Protein AF-A0A1Q7YGB1-F1 (afdb_monomer_lite)

Secondary structure (DSSP, 8-state):
---PPP-----EEEEEEEEEEEHHHHHHHHHHHH--EEEEEE-SS-EEEEEEEETTEEEEE-TT-SSPEEE-TTTTTT-SEEEEE-SSEEEEEE--BTTEEEEEEEESS--HHHH-S-TTT--EEETTEEEEEEEEEE--S-TT-EEEEEEETTEEEEEETTTEEEEES--S--TT--

Structure (mmCIF, N/CA/C/O backbone):
data_AF-A0A1Q7YGB1-F1
#
_entry.id   AF-A0A1Q7YGB1-F1
#
loop_
_atom_site.group_PDB
_atom_site.id
_atom_site.type_symbol
_atom_site.label_atom_id
_atom_site.label_alt_id
_atom_site.label_comp_id
_atom_site.label_asym_id
_atom_site.label_entity_id
_atom_site.label_seq_id
_atom_site.pdbx_PDB_ins_code
_atom_site.Cartn_x
_atom_site.Cartn_y
_atom_site.Cartn_z
_atom_site.occupancy
_atom_site.B_iso_or_equiv
_atom_site.auth_seq_id
_atom_site.auth_comp_id
_atom_site.auth_asym_id
_atom_site.auth_atom_id
_atom_site.pdbx_PDB_model_num
ATOM 1 N N . MET A 1 1 ? 45.423 -3.037 4.682 1.00 43.69 1 MET A N 1
ATOM 2 C CA . MET A 1 1 ? 44.183 -2.326 4.313 1.00 43.69 1 MET A CA 1
ATOM 3 C C . MET A 1 1 ? 43.171 -2.625 5.400 1.00 43.69 1 MET A C 1
ATOM 5 O O . MET A 1 1 ? 42.909 -3.799 5.626 1.00 43.69 1 MET A O 1
ATOM 9 N N . ALA A 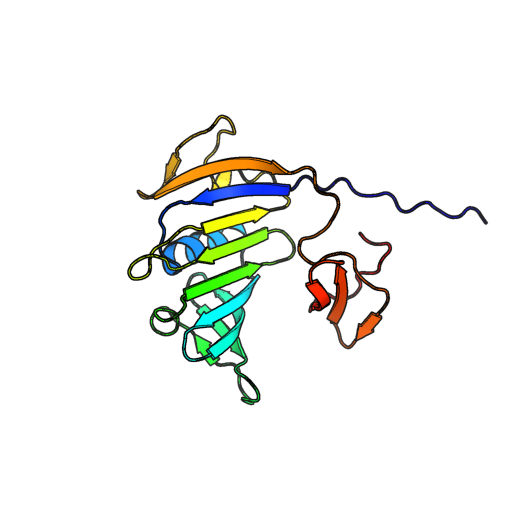1 2 ? 42.732 -1.617 6.153 1.00 38.97 2 ALA A N 1
ATOM 10 C CA . ALA A 1 2 ? 41.701 -1.805 7.168 1.00 38.97 2 ALA A CA 1
ATOM 11 C C . ALA A 1 2 ? 40.361 -2.036 6.456 1.00 38.97 2 ALA A C 1
ATOM 13 O O . ALA A 1 2 ? 40.022 -1.278 5.553 1.00 38.97 2 ALA A O 1
ATOM 14 N N . GLN A 1 3 ? 39.653 -3.109 6.809 1.00 35.81 3 GLN A N 1
ATOM 15 C CA . GLN A 1 3 ? 38.268 -3.306 6.392 1.00 35.81 3 GLN A CA 1
ATOM 16 C C . GLN A 1 3 ? 37.413 -2.305 7.173 1.00 35.81 3 GLN A C 1
ATOM 18 O O . GLN A 1 3 ? 37.340 -2.395 8.399 1.00 35.81 3 GLN A O 1
ATOM 23 N N . GLU A 1 4 ? 36.820 -1.333 6.481 1.00 35.56 4 GLU A N 1
ATOM 24 C CA . GLU A 1 4 ? 35.767 -0.498 7.058 1.00 35.56 4 GLU A CA 1
ATOM 25 C C . GLU A 1 4 ? 34.590 -1.410 7.413 1.00 35.56 4 GLU A C 1
ATOM 27 O O . GLU A 1 4 ? 34.066 -2.132 6.564 1.00 35.56 4 GLU A O 1
ATOM 32 N N . GLN A 1 5 ? 34.223 -1.444 8.694 1.00 32.94 5 GLN A N 1
ATOM 33 C CA . GLN A 1 5 ? 33.013 -2.136 9.113 1.00 32.94 5 GLN A CA 1
ATOM 34 C C . GLN A 1 5 ? 31.813 -1.324 8.609 1.00 32.94 5 GLN A C 1
ATOM 36 O O . GLN A 1 5 ? 31.764 -0.119 8.880 1.00 32.94 5 GLN A O 1
ATOM 41 N N . PRO A 1 6 ? 30.859 -1.943 7.888 1.00 41.09 6 PRO A N 1
ATOM 42 C CA . PRO A 1 6 ? 29.660 -1.245 7.454 1.00 41.09 6 PRO A CA 1
ATOM 43 C C . PRO A 1 6 ? 28.939 -0.709 8.690 1.00 41.09 6 PRO A C 1
ATOM 45 O O . PRO A 1 6 ? 28.662 -1.438 9.646 1.00 41.09 6 PRO A O 1
ATOM 48 N N . THR A 1 7 ? 28.702 0.599 8.698 1.00 37.09 7 THR A N 1
ATOM 49 C CA . THR A 1 7 ? 27.972 1.252 9.780 1.00 37.09 7 THR A CA 1
ATOM 50 C C . THR A 1 7 ? 26.502 0.911 9.598 1.00 37.09 7 THR A C 1
ATOM 52 O O . THR A 1 7 ? 25.860 1.433 8.693 1.00 37.09 7 THR A O 1
ATOM 55 N N . ILE A 1 8 ? 25.979 0.027 10.448 1.00 41.47 8 ILE A N 1
ATOM 56 C CA . ILE A 1 8 ? 24.547 -0.271 10.494 1.00 41.47 8 ILE A CA 1
ATOM 57 C C . ILE A 1 8 ? 23.830 1.031 10.853 1.00 41.47 8 ILE A C 1
ATOM 59 O O . ILE A 1 8 ? 23.947 1.529 11.975 1.00 41.47 8 ILE A O 1
ATOM 63 N N . LEU A 1 9 ? 23.110 1.604 9.892 1.00 43.59 9 LEU A N 1
ATOM 64 C CA . LEU A 1 9 ? 22.257 2.753 10.152 1.00 43.59 9 LEU A CA 1
ATOM 65 C C . LEU A 1 9 ? 21.039 2.255 10.931 1.00 43.59 9 LEU A C 1
ATOM 67 O O . LEU A 1 9 ? 20.161 1.598 10.375 1.00 43.59 9 LEU A O 1
ATOM 71 N N . GLU A 1 10 ? 20.973 2.569 12.224 1.00 49.72 10 GLU A N 1
ATOM 72 C CA . GLU A 1 10 ? 19.758 2.368 13.013 1.00 49.72 10 GLU A CA 1
ATOM 73 C C . GLU A 1 10 ? 18.612 3.188 12.402 1.00 49.72 10 GLU A C 1
ATOM 75 O O . GLU A 1 10 ? 18.483 4.396 12.616 1.00 49.72 10 GLU A O 1
ATOM 80 N N . ALA A 1 11 ? 17.768 2.532 11.609 1.00 54.75 11 ALA A N 1
ATOM 81 C CA . ALA A 1 11 ? 16.587 3.144 11.031 1.00 54.75 11 ALA A CA 1
ATOM 82 C C . ALA A 1 11 ? 15.408 2.971 11.995 1.00 54.75 11 ALA A C 1
ATOM 84 O O . ALA A 1 11 ? 14.836 1.893 12.126 1.00 54.75 11 ALA A O 1
ATOM 85 N N . LYS A 1 12 ? 14.993 4.051 12.663 1.00 63.44 12 LYS A N 1
ATOM 86 C CA . LYS A 1 12 ? 13.730 4.042 13.412 1.00 63.44 12 LYS A CA 1
ATOM 87 C C . LYS A 1 12 ? 12.569 3.996 12.423 1.00 63.44 12 LYS A C 1
ATOM 89 O O . LYS A 1 12 ? 12.376 4.930 11.650 1.00 63.44 12 LYS A O 1
ATOM 94 N N . LEU A 1 13 ? 11.798 2.913 12.445 1.00 69.44 13 LEU A N 1
ATOM 95 C CA . LEU A 1 13 ? 10.571 2.791 11.662 1.00 69.44 13 LEU A CA 1
ATOM 96 C C . LEU A 1 13 ? 9.387 3.204 12.525 1.00 69.44 13 LEU A C 1
ATOM 98 O O . LEU A 1 13 ? 9.184 2.675 13.608 1.00 69.44 13 LEU A O 1
ATOM 102 N N . PHE A 1 14 ? 8.565 4.122 12.050 1.00 74.25 14 PHE A N 1
ATOM 103 C CA . PHE A 1 14 ? 7.328 4.510 12.710 1.00 74.25 14 PHE A CA 1
ATOM 104 C C . PHE A 1 14 ? 6.174 3.713 12.128 1.00 74.25 14 PHE A C 1
ATOM 106 O O . PHE A 1 14 ? 6.085 3.525 10.912 1.00 74.25 14 PHE A O 1
ATOM 113 N N . SER A 1 15 ? 5.285 3.255 13.005 1.00 80.12 15 SER A N 1
ATOM 114 C CA . SER A 1 15 ? 4.087 2.525 12.618 1.00 80.12 15 SER A CA 1
ATOM 115 C C . SER A 1 15 ? 2.836 3.167 13.191 1.00 80.12 15 SER A C 1
ATOM 117 O O . SER A 1 15 ? 2.793 3.607 14.346 1.00 80.12 15 SER A O 1
ATOM 119 N N . GLY A 1 16 ? 1.777 3.158 12.399 1.00 79.69 16 GLY A N 1
ATOM 120 C CA . GLY A 1 16 ? 0.454 3.467 12.900 1.00 79.69 16 GLY A CA 1
ATOM 121 C C . GLY A 1 16 ? -0.630 2.817 12.066 1.00 79.69 16 GLY A C 1
ATOM 122 O O . GLY A 1 16 ? -0.380 2.228 11.011 1.00 79.69 16 GLY A O 1
ATOM 123 N N . ARG A 1 17 ? -1.841 2.875 12.604 1.00 83.75 17 ARG A N 1
ATOM 124 C CA . ARG A 1 17 ? -2.969 2.081 12.148 1.00 83.75 17 ARG A CA 1
ATOM 125 C C . ARG A 1 17 ? -4.229 2.921 12.057 1.00 83.75 17 ARG A C 1
ATOM 127 O O . ARG A 1 17 ? -4.437 3.859 12.822 1.00 83.75 17 ARG A O 1
ATOM 134 N N . VAL A 1 18 ? -5.065 2.532 11.115 1.00 86.06 18 VAL A N 1
ATOM 135 C CA . VAL A 1 18 ? -6.433 2.986 10.940 1.00 86.06 18 VAL A CA 1
ATOM 136 C C . VAL A 1 18 ? -7.306 1.742 10.966 1.00 86.06 18 VAL A C 1
ATOM 138 O O . VAL A 1 18 ? -7.026 0.798 10.232 1.00 86.06 18 VAL A O 1
ATOM 141 N N . GLU A 1 19 ? -8.321 1.691 11.824 1.00 85.94 19 GLU A N 1
ATOM 142 C CA . GLU A 1 19 ? -9.137 0.473 11.966 1.00 85.94 19 GLU A CA 1
ATOM 143 C C . GLU A 1 19 ? -10.156 0.305 10.838 1.00 85.94 19 GLU A C 1
ATOM 145 O O . GLU A 1 19 ? -10.426 -0.813 10.399 1.00 85.94 19 GLU A O 1
ATOM 150 N N . GLU A 1 20 ? -10.684 1.416 10.327 1.00 89.94 20 GLU A N 1
ATOM 151 C CA . GLU A 1 20 ? -11.707 1.401 9.290 1.00 89.94 20 GLU A CA 1
ATOM 152 C C . GLU A 1 20 ? -11.520 2.582 8.334 1.00 89.94 20 GLU A C 1
ATOM 154 O O . GLU A 1 20 ? -11.707 3.740 8.695 1.00 89.94 20 GLU A O 1
ATOM 159 N N . THR A 1 21 ? -11.117 2.286 7.099 1.00 90.94 21 THR A N 1
ATOM 160 C CA . THR A 1 21 ? -10.988 3.261 6.012 1.00 90.94 21 THR A CA 1
ATOM 161 C C . THR A 1 21 ? -11.227 2.592 4.664 1.00 90.94 21 THR A C 1
ATOM 163 O O . THR A 1 21 ? -11.047 1.377 4.511 1.00 90.94 21 THR A O 1
ATOM 166 N N . THR A 1 22 ? -11.632 3.377 3.672 1.00 91.56 22 THR A N 1
ATOM 167 C CA . THR A 1 22 ? -11.673 2.904 2.286 1.00 91.56 22 THR A CA 1
ATOM 168 C C . THR A 1 22 ? -10.300 3.024 1.645 1.00 91.56 22 THR A C 1
ATOM 170 O O . THR A 1 22 ? -9.488 3.880 2.004 1.00 91.56 22 THR A O 1
ATOM 173 N N . LEU A 1 23 ? -10.061 2.188 0.641 1.00 91.75 23 LEU A N 1
ATOM 174 C CA . LEU A 1 23 ? -8.815 2.226 -0.105 1.00 91.75 23 LEU A CA 1
ATOM 175 C C . LEU A 1 23 ? -8.600 3.597 -0.792 1.00 91.75 23 LEU A C 1
ATOM 177 O O . LEU A 1 23 ? -7.510 4.156 -0.721 1.00 91.75 23 LEU A O 1
ATOM 181 N N . ALA A 1 24 ? -9.656 4.200 -1.348 1.00 89.44 24 ALA A N 1
ATOM 182 C CA . ALA A 1 24 ? -9.609 5.540 -1.943 1.00 89.44 24 ALA A CA 1
ATOM 183 C C . ALA A 1 24 ? -9.151 6.627 -0.958 1.00 89.44 24 ALA A C 1
ATOM 185 O O . ALA A 1 24 ? -8.261 7.420 -1.267 1.00 89.44 24 ALA A O 1
ATOM 186 N N . GLN A 1 25 ? -9.725 6.641 0.248 1.00 88.69 25 GLN A N 1
ATOM 187 C CA . GLN A 1 25 ? -9.381 7.627 1.273 1.00 88.69 25 GLN A CA 1
ATOM 188 C C . GLN A 1 25 ? -7.924 7.501 1.712 1.00 88.69 25 GLN A C 1
ATOM 190 O O . GLN A 1 25 ? -7.213 8.502 1.773 1.00 88.69 25 GLN A O 1
ATOM 195 N N . ILE A 1 26 ? -7.469 6.280 1.998 1.00 89.88 26 ILE A N 1
ATOM 196 C CA . ILE A 1 26 ? -6.126 6.080 2.543 1.00 89.88 26 ILE A CA 1
ATOM 197 C C . ILE A 1 26 ? -5.026 6.280 1.491 1.00 89.88 26 ILE A C 1
ATOM 199 O O . ILE A 1 26 ? -3.934 6.730 1.829 1.00 89.88 26 ILE A O 1
ATOM 203 N N . VAL A 1 27 ? -5.310 6.019 0.209 1.00 91.44 27 VAL A N 1
ATOM 204 C CA . VAL A 1 27 ? -4.375 6.315 -0.890 1.00 91.44 27 VAL A CA 1
ATOM 205 C C . VAL A 1 27 ? -4.251 7.803 -1.154 1.00 91.44 27 VAL A C 1
ATOM 207 O O . VAL A 1 27 ? -3.136 8.273 -1.369 1.00 91.44 27 VAL A O 1
ATOM 210 N N . LYS A 1 28 ? -5.354 8.552 -1.082 1.00 89.12 28 LYS A N 1
ATOM 211 C CA . LYS A 1 28 ? -5.311 10.014 -1.141 1.00 89.12 28 LYS A CA 1
ATOM 212 C C . LYS A 1 28 ? -4.388 10.577 -0.062 1.00 89.12 28 LYS A C 1
ATOM 214 O O . LYS A 1 28 ? -3.465 11.318 -0.376 1.00 89.12 28 LYS A O 1
ATOM 219 N N . GLU A 1 29 ? -4.585 10.168 1.190 1.00 87.88 29 GLU A N 1
ATOM 220 C CA . GLU A 1 29 ? -3.749 10.625 2.308 1.00 87.88 29 GLU A CA 1
ATOM 221 C C . GLU A 1 29 ? -2.283 10.197 2.165 1.00 87.88 29 GLU A C 1
ATOM 223 O O . GLU A 1 29 ? -1.380 10.986 2.435 1.00 87.88 29 GLU A O 1
ATOM 228 N N . TYR A 1 30 ? -2.030 8.964 1.711 1.00 89.69 30 TYR A N 1
ATOM 229 C CA . TYR A 1 30 ? -0.672 8.512 1.416 1.00 89.69 30 TYR A CA 1
ATOM 230 C C . TYR A 1 30 ? -0.017 9.382 0.343 1.00 89.69 30 TYR A C 1
ATOM 232 O O . TYR A 1 30 ? 1.112 9.819 0.530 1.00 89.69 30 TYR A O 1
ATOM 240 N N . PHE A 1 31 ? -0.714 9.655 -0.763 1.00 90.69 31 PHE A N 1
ATOM 241 C CA . PHE A 1 31 ? -0.172 10.443 -1.867 1.00 90.69 31 PHE A CA 1
ATOM 242 C C . PHE A 1 31 ? 0.100 11.895 -1.458 1.00 90.69 31 PHE A C 1
ATOM 244 O O . PHE A 1 31 ? 1.144 12.434 -1.811 1.00 90.69 31 PHE A O 1
ATOM 251 N N . GLU A 1 32 ? -0.798 12.511 -0.681 1.00 88.50 32 GLU A N 1
ATOM 252 C CA . GLU A 1 32 ? -0.629 13.876 -0.158 1.00 88.50 32 GLU A CA 1
ATOM 253 C C . GLU A 1 32 ? 0.665 14.025 0.672 1.00 88.50 32 GLU A C 1
ATOM 255 O O . GLU A 1 32 ? 1.279 15.089 0.644 1.00 88.50 32 GLU A O 1
ATOM 260 N N . ILE A 1 33 ? 1.101 12.968 1.371 1.00 86.00 33 ILE A N 1
ATOM 261 C CA . ILE A 1 33 ? 2.252 13.010 2.293 1.00 86.00 33 ILE A CA 1
ATOM 262 C C . ILE A 1 33 ? 3.529 12.421 1.674 1.00 86.00 33 ILE A C 1
ATOM 264 O O . ILE A 1 33 ? 4.620 12.959 1.855 1.00 86.00 33 ILE A O 1
ATOM 268 N N . TYR A 1 34 ? 3.415 11.308 0.951 1.00 86.56 34 TYR A N 1
ATOM 269 C CA . TYR A 1 34 ? 4.550 10.520 0.458 1.00 86.56 34 TYR A CA 1
ATOM 270 C C . TYR A 1 34 ? 4.702 10.545 -1.067 1.00 86.56 34 TYR A C 1
ATOM 272 O O . TYR A 1 34 ? 5.717 10.072 -1.579 1.00 86.56 34 TYR A O 1
ATOM 280 N N . GLY A 1 35 ? 3.738 11.113 -1.796 1.00 89.00 35 GLY A N 1
ATOM 281 C CA . GLY A 1 35 ? 3.782 11.250 -3.249 1.00 89.00 35 GLY A CA 1
ATOM 282 C C . GLY A 1 35 ? 3.633 9.926 -4.005 1.00 89.00 35 GLY A C 1
ATOM 283 O O . GLY A 1 35 ? 2.851 9.049 -3.633 1.00 89.00 35 GLY A O 1
ATOM 284 N N . GLU A 1 36 ? 4.365 9.801 -5.119 1.00 90.88 36 GLU A N 1
ATOM 285 C CA . GLU A 1 36 ? 4.355 8.594 -5.954 1.00 90.88 36 GLU A CA 1
ATOM 286 C C . GLU A 1 36 ? 4.893 7.361 -5.198 1.00 90.88 36 GLU A C 1
ATOM 288 O O . GLU A 1 36 ? 5.760 7.445 -4.324 1.00 90.88 36 GLU A O 1
ATOM 293 N N . GLY A 1 37 ? 4.425 6.183 -5.609 1.00 88.88 37 GLY A N 1
ATOM 294 C CA . GLY A 1 37 ? 4.879 4.900 -5.078 1.00 88.88 37 GLY A CA 1
ATOM 295 C C . GLY A 1 37 ? 4.583 3.749 -6.030 1.00 88.88 37 GLY A C 1
ATOM 296 O O . GLY A 1 37 ? 3.838 3.894 -6.999 1.00 88.88 37 GLY A O 1
ATOM 297 N N . PHE A 1 38 ? 5.176 2.596 -5.766 1.00 89.69 38 PHE A N 1
ATOM 298 C CA . PHE A 1 38 ? 4.795 1.335 -6.390 1.00 89.69 38 PHE A CA 1
ATOM 299 C C . PHE A 1 38 ? 3.700 0.667 -5.568 1.00 89.69 38 PHE A C 1
ATOM 301 O O . PHE A 1 38 ? 3.575 0.911 -4.372 1.00 89.69 38 PHE A O 1
ATOM 308 N N . ALA A 1 39 ? 2.887 -0.157 -6.212 1.00 90.75 39 ALA A N 1
ATOM 309 C CA . ALA A 1 39 ? 1.749 -0.796 -5.590 1.00 90.75 39 ALA A CA 1
ATOM 310 C C . ALA A 1 39 ? 1.598 -2.248 -6.033 1.00 90.75 39 ALA A C 1
ATOM 312 O O . ALA A 1 39 ? 1.748 -2.572 -7.210 1.00 90.75 39 ALA A O 1
ATOM 313 N N . LEU A 1 40 ? 1.247 -3.102 -5.079 1.00 90.56 40 LEU A N 1
ATOM 314 C CA . LEU A 1 40 ? 0.714 -4.437 -5.302 1.00 90.56 40 LEU A CA 1
ATOM 315 C C . LEU A 1 40 ? -0.773 -4.388 -4.965 1.00 90.56 40 LEU A C 1
ATOM 317 O O . LEU A 1 40 ? -1.132 -4.139 -3.812 1.00 90.56 40 LEU A O 1
ATOM 321 N N . LEU A 1 41 ? -1.630 -4.587 -5.964 1.00 90.31 41 LEU A N 1
ATOM 322 C CA . LEU A 1 41 ? -3.084 -4.577 -5.791 1.00 90.31 41 LEU A CA 1
ATOM 323 C C . LEU A 1 41 ? -3.627 -5.972 -6.087 1.00 90.31 41 LEU A C 1
ATOM 325 O O . LEU A 1 41 ? -3.411 -6.503 -7.175 1.00 90.31 41 LEU A O 1
ATOM 329 N N . TYR A 1 42 ? -4.344 -6.560 -5.137 1.00 89.94 42 TYR A N 1
ATOM 330 C C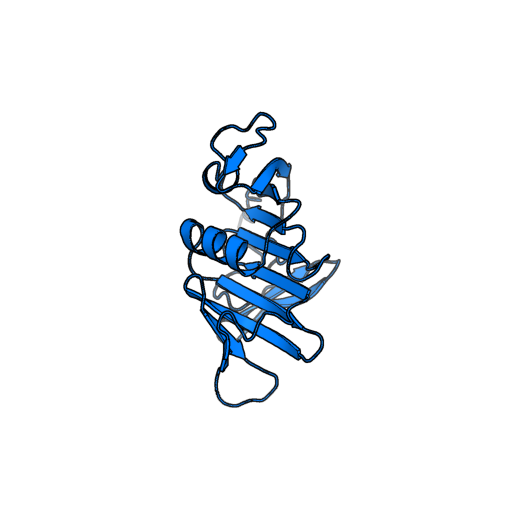A . TYR A 1 42 ? -4.925 -7.891 -5.269 1.00 89.94 42 TYR A CA 1
ATOM 331 C C . TYR A 1 42 ? -6.442 -7.799 -5.364 1.00 89.94 42 TYR A C 1
ATOM 333 O O . TYR A 1 42 ? -7.107 -7.267 -4.477 1.00 89.94 42 TYR A O 1
ATOM 341 N N . SER A 1 43 ? -6.984 -8.350 -6.444 1.00 88.81 43 SER A N 1
ATOM 342 C CA . SER A 1 43 ? -8.418 -8.510 -6.680 1.00 88.81 43 SER A CA 1
ATOM 343 C C . SER A 1 43 ? -8.737 -9.985 -6.952 1.00 88.81 43 SER A C 1
ATOM 345 O O . SER A 1 43 ? -7.828 -10.753 -7.279 1.00 88.81 43 SER A O 1
ATOM 347 N N . PRO A 1 44 ? -10.011 -10.414 -6.899 1.00 88.56 44 PRO A N 1
ATOM 348 C CA . PRO A 1 44 ? -10.388 -11.780 -7.262 1.00 88.56 44 PRO A CA 1
ATOM 349 C C . PRO A 1 44 ? -10.042 -12.155 -8.710 1.00 88.56 44 PRO A C 1
ATOM 351 O O . PRO A 1 44 ? -9.956 -13.334 -9.033 1.00 88.56 44 PRO A O 1
ATOM 354 N N . LYS A 1 45 ? -9.883 -11.158 -9.590 1.00 85.00 45 LYS A N 1
ATOM 355 C CA . LYS A 1 45 ? -9.674 -11.354 -11.031 1.00 85.00 45 LYS A CA 1
ATOM 356 C C . LYS A 1 45 ? -8.201 -11.293 -11.431 1.00 85.00 45 LYS A C 1
ATOM 358 O O . LYS A 1 45 ? -7.830 -11.888 -12.437 1.00 85.00 45 LYS A O 1
ATOM 363 N N . ALA A 1 46 ? -7.378 -10.560 -10.682 1.00 83.81 46 ALA A N 1
ATOM 364 C CA . ALA A 1 46 ? -5.983 -10.312 -11.026 1.00 83.81 46 ALA A CA 1
ATOM 365 C C . ALA A 1 46 ? -5.167 -9.768 -9.844 1.00 83.81 46 ALA A C 1
ATOM 367 O O . ALA A 1 46 ? -5.705 -9.122 -8.937 1.00 83.81 46 ALA A O 1
ATOM 368 N N . ALA A 1 47 ? -3.851 -9.976 -9.924 1.00 85.69 47 ALA A N 1
ATOM 369 C CA . ALA A 1 47 ? -2.848 -9.263 -9.145 1.00 85.69 47 ALA A CA 1
ATOM 370 C C . ALA A 1 47 ? -2.137 -8.250 -10.053 1.00 85.69 47 ALA A C 1
ATOM 372 O O . ALA A 1 47 ? -1.674 -8.604 -11.139 1.00 85.69 47 ALA A O 1
ATOM 373 N N . TYR A 1 48 ? -2.056 -7.001 -9.606 1.00 84.75 48 TYR A N 1
ATOM 374 C CA . TYR A 1 48 ? -1.476 -5.894 -10.355 1.00 84.75 48 TYR A CA 1
ATOM 375 C C . TYR A 1 48 ? -0.172 -5.452 -9.703 1.00 84.75 48 TYR A C 1
ATOM 377 O O . TYR A 1 48 ? -0.150 -5.166 -8.504 1.00 84.75 48 TYR A O 1
ATOM 385 N N . LEU A 1 49 ? 0.883 -5.322 -10.507 1.00 85.81 49 LEU A N 1
ATOM 386 C CA . LEU A 1 49 ? 2.021 -4.473 -10.168 1.00 85.81 49 LEU A CA 1
ATOM 387 C C . LEU A 1 49 ? 1.771 -3.110 -10.806 1.00 85.81 49 LEU A C 1
ATOM 389 O O . LEU A 1 49 ? 1.676 -3.004 -12.029 1.00 85.81 49 LEU A O 1
ATOM 393 N N . ALA A 1 50 ? 1.644 -2.075 -9.987 1.00 87.88 50 ALA A N 1
ATOM 394 C CA . ALA A 1 50 ? 1.264 -0.753 -10.445 1.00 87.88 50 ALA A CA 1
ATOM 395 C C . ALA A 1 50 ? 2.157 0.350 -9.889 1.00 87.88 50 ALA A C 1
ATOM 397 O O . ALA A 1 50 ? 2.894 0.165 -8.924 1.00 87.88 50 ALA A O 1
ATOM 398 N N . LYS A 1 51 ? 2.079 1.522 -10.509 1.00 88.75 51 LYS A N 1
ATOM 399 C CA . LYS A 1 51 ? 2.694 2.753 -10.034 1.00 88.75 51 LYS A CA 1
ATOM 400 C C . LYS A 1 51 ? 1.607 3.779 -9.741 1.00 88.75 51 LYS A C 1
ATOM 402 O O . LYS A 1 51 ? 0.840 4.133 -10.633 1.00 88.75 51 LYS A O 1
ATOM 407 N N . LEU A 1 52 ? 1.550 4.256 -8.505 1.00 90.25 52 LEU A N 1
ATOM 408 C CA . LEU A 1 52 ? 0.709 5.369 -8.086 1.00 90.25 52 LEU A CA 1
ATOM 409 C C . LEU A 1 52 ? 1.267 6.663 -8.685 1.00 90.25 52 LEU A C 1
ATOM 411 O O . LEU A 1 52 ? 2.410 7.036 -8.410 1.00 90.25 52 LEU A O 1
ATOM 415 N N . LYS A 1 53 ? 0.468 7.326 -9.521 1.00 88.00 53 LYS A N 1
ATOM 416 C CA . LYS A 1 53 ? 0.842 8.570 -10.214 1.00 88.00 53 LYS A CA 1
ATOM 417 C C . LYS A 1 53 ? 0.151 9.811 -9.667 1.00 88.00 53 LYS A C 1
ATOM 419 O O . LYS A 1 53 ? 0.678 10.909 -9.786 1.00 88.00 53 LYS A O 1
ATOM 424 N N . SER A 1 54 ? -1.023 9.631 -9.080 1.00 86.75 54 SER A N 1
ATOM 425 C CA . SER A 1 54 ? -1.785 10.666 -8.378 1.00 86.75 54 SER A CA 1
ATOM 426 C C . SER A 1 54 ? -2.695 9.994 -7.357 1.00 86.75 54 SER A C 1
ATOM 428 O O . SER A 1 54 ? -2.885 8.784 -7.445 1.00 86.75 54 SER A O 1
ATOM 430 N N . GLU A 1 55 ? -3.314 10.761 -6.459 1.00 82.38 55 GLU A N 1
ATOM 431 C CA . GLU A 1 55 ? -4.241 10.281 -5.415 1.00 82.38 55 GLU A CA 1
ATOM 432 C C . GLU A 1 55 ? -5.348 9.312 -5.888 1.00 82.38 55 GLU A C 1
ATOM 434 O O . GLU A 1 55 ? -5.886 8.562 -5.076 1.00 82.38 55 GLU A O 1
ATOM 439 N N . HIS A 1 56 ? -5.667 9.281 -7.188 1.00 80.38 56 HIS A N 1
ATOM 440 C CA . HIS A 1 56 ? -6.729 8.442 -7.755 1.00 80.38 56 HIS A CA 1
ATOM 441 C C . HIS A 1 56 ? -6.309 7.577 -8.951 1.00 80.38 56 HIS A C 1
ATOM 443 O O . HIS A 1 56 ? -7.162 6.900 -9.527 1.00 80.38 56 HIS A O 1
ATOM 449 N N . HIS A 1 57 ? -5.030 7.587 -9.344 1.00 84.12 57 HIS A N 1
ATOM 450 C CA . HIS A 1 57 ? -4.589 6.900 -10.561 1.00 84.12 57 HIS A CA 1
ATOM 451 C C . HIS A 1 57 ? -3.385 6.001 -10.325 1.00 84.12 57 HIS A C 1
ATOM 453 O O . HIS A 1 57 ? -2.297 6.462 -9.959 1.00 84.12 57 HIS A O 1
ATOM 459 N N . PHE A 1 58 ? -3.579 4.728 -10.658 1.00 85.31 58 PHE A N 1
ATOM 460 C CA . PHE A 1 58 ? -2.515 3.749 -10.788 1.00 85.31 58 PHE A CA 1
ATOM 461 C C . PHE A 1 58 ? -2.261 3.450 -12.257 1.00 85.31 58 PHE A C 1
ATOM 463 O O . PHE A 1 58 ? -3.192 3.286 -13.037 1.00 85.31 58 PHE A O 1
ATOM 470 N N . VAL A 1 59 ? -0.994 3.322 -12.622 1.00 85.00 59 VAL A N 1
ATOM 471 C CA . VAL A 1 59 ? -0.570 2.786 -13.913 1.00 85.00 59 VAL A CA 1
ATOM 472 C C . VAL A 1 59 ? -0.086 1.365 -13.664 1.00 85.00 59 VAL A C 1
ATOM 474 O O . VAL A 1 59 ? 0.956 1.173 -13.041 1.00 85.00 59 VAL A O 1
ATOM 477 N N . ALA A 1 60 ? -0.871 0.378 -14.078 1.00 81.00 60 ALA A N 1
ATOM 478 C CA . ALA A 1 60 ? -0.657 -1.030 -13.777 1.00 81.00 60 ALA A CA 1
ATOM 479 C C . ALA A 1 60 ? -0.128 -1.807 -14.980 1.00 81.00 60 ALA A C 1
ATOM 481 O O . ALA A 1 60 ? -0.565 -1.606 -16.109 1.00 81.00 60 ALA A O 1
ATOM 482 N N . SER A 1 61 ? 0.771 -2.748 -14.718 1.00 72.38 61 SER A N 1
ATOM 483 C CA . SER A 1 61 ? 1.055 -3.847 -15.633 1.00 72.38 61 SER A CA 1
ATOM 484 C C . SER A 1 61 ? 0.188 -5.050 -15.255 1.00 72.38 61 SER A C 1
ATOM 486 O O . SER A 1 61 ? 0.044 -5.368 -14.070 1.00 72.38 61 SER A O 1
ATOM 488 N N . VAL A 1 62 ? -0.396 -5.712 -16.256 1.00 67.06 62 VAL A N 1
ATOM 489 C CA . VAL A 1 62 ? -1.226 -6.913 -16.085 1.00 67.06 62 VAL A CA 1
ATOM 490 C C . VAL A 1 62 ? -0.624 -8.047 -16.905 1.00 67.06 62 VAL A C 1
ATOM 492 O O . VAL A 1 62 ? -0.740 -8.077 -18.126 1.00 67.06 62 VAL A O 1
ATOM 495 N N . GLY A 1 63 ? 0.017 -9.012 -16.246 1.00 64.12 63 GLY A N 1
ATOM 496 C CA . GLY A 1 63 ? 0.550 -10.195 -16.926 1.00 64.12 63 GLY A CA 1
ATOM 497 C C . GLY A 1 63 ? 1.519 -9.855 -18.070 1.00 64.12 63 GLY A C 1
ATOM 498 O O . GLY A 1 63 ? 2.558 -9.247 -17.838 1.00 64.12 63 GLY A O 1
ATOM 499 N N . LYS A 1 64 ? 1.199 -10.295 -19.297 1.00 57.72 64 LYS A N 1
ATOM 500 C CA . LYS A 1 64 ? 1.995 -10.054 -20.520 1.00 57.72 64 LYS A CA 1
ATOM 501 C C . LYS A 1 64 ? 1.425 -8.941 -21.412 1.00 57.72 64 LYS A C 1
ATOM 503 O O . LYS A 1 64 ? 1.840 -8.833 -22.565 1.00 57.72 64 LYS A O 1
ATOM 508 N N . GLU A 1 65 ? 0.454 -8.169 -20.927 1.00 61.75 65 GLU A N 1
ATOM 509 C CA . GLU A 1 65 ? -0.150 -7.091 -21.714 1.00 61.75 65 GLU A CA 1
ATOM 510 C C . GLU A 1 65 ? 0.923 -6.065 -22.130 1.00 61.75 65 GLU A C 1
ATOM 512 O O . GLU A 1 65 ? 1.722 -5.632 -21.294 1.00 61.75 65 GLU A O 1
ATOM 517 N N . PRO A 1 66 ? 0.976 -5.676 -23.416 1.00 53.38 66 PRO A N 1
ATOM 518 C CA . PRO A 1 66 ? 2.048 -4.838 -23.949 1.00 53.38 66 PRO A CA 1
ATOM 519 C C . PRO A 1 66 ? 1.945 -3.365 -23.528 1.00 53.38 66 PRO A C 1
ATOM 521 O O . PRO A 1 66 ? 2.914 -2.624 -23.692 1.00 53.38 66 PRO A O 1
ATOM 524 N N . ALA A 1 67 ? 0.800 -2.927 -22.997 1.00 64.69 67 ALA A N 1
ATOM 525 C CA . ALA A 1 67 ? 0.566 -1.545 -22.594 1.00 64.69 67 ALA A CA 1
ATOM 526 C C . ALA A 1 67 ? 0.119 -1.456 -21.123 1.00 64.69 67 ALA A C 1
ATOM 528 O O . ALA A 1 67 ? -0.722 -2.248 -20.692 1.00 64.69 67 ALA A O 1
ATOM 529 N N . PRO A 1 68 ? 0.634 -0.480 -20.351 1.00 71.25 68 PRO A N 1
ATOM 530 C CA . PRO A 1 68 ? 0.144 -0.220 -19.006 1.00 71.25 68 PRO A CA 1
ATOM 531 C C . PRO A 1 68 ? -1.331 0.190 -19.023 1.00 71.25 68 PRO A C 1
ATOM 533 O O . PRO A 1 68 ? -1.750 1.007 -19.843 1.00 71.25 68 PRO A O 1
ATOM 536 N N . VAL A 1 69 ? -2.106 -0.335 -18.079 1.00 76.31 69 VAL A N 1
ATOM 537 C CA . VAL A 1 69 ? -3.516 0.006 -17.887 1.00 76.31 69 VAL A CA 1
ATOM 538 C C . VAL A 1 69 ? -3.624 1.050 -16.785 1.00 76.31 69 VAL A C 1
ATOM 540 O O . VAL A 1 69 ? -3.117 0.854 -15.680 1.00 76.31 69 VAL A O 1
ATOM 543 N N . THR A 1 70 ? -4.304 2.159 -17.062 1.00 80.81 70 THR A N 1
ATOM 544 C CA . THR A 1 70 ? -4.663 3.119 -16.015 1.00 80.81 70 THR A CA 1
ATOM 545 C C . THR A 1 70 ? -5.860 2.582 -15.240 1.00 80.81 70 THR A C 1
ATOM 547 O O . THR A 1 70 ? -6.929 2.401 -15.815 1.00 80.81 70 THR A O 1
ATOM 550 N N . LEU A 1 71 ? -5.681 2.346 -13.943 1.00 76.56 71 LEU A N 1
ATOM 551 C CA . LEU A 1 71 ? -6.752 1.983 -13.020 1.00 76.56 71 LEU A CA 1
ATOM 552 C C . LEU A 1 71 ? -7.210 3.250 -12.286 1.00 76.56 71 LEU A C 1
ATOM 554 O O . LEU A 1 71 ? -6.406 3.904 -11.612 1.00 76.56 71 LEU A O 1
ATOM 558 N N . GLY A 1 72 ? -8.489 3.596 -12.424 1.00 71.56 72 GLY A N 1
ATOM 559 C CA . GLY A 1 72 ? -9.151 4.672 -11.678 1.00 71.56 72 GLY A CA 1
ATOM 560 C C . GLY A 1 72 ? -10.100 4.116 -10.618 1.00 71.56 72 GLY A C 1
ATOM 561 O O . GLY A 1 72 ? -10.317 2.916 -10.559 1.00 71.56 72 GLY A O 1
ATOM 562 N N . GLU A 1 73 ? -10.712 4.965 -9.783 1.00 70.31 73 GLU A N 1
ATOM 563 C CA . GLU A 1 73 ? -11.577 4.600 -8.628 1.00 70.31 73 GLU A CA 1
ATOM 564 C C . GLU A 1 73 ? -12.555 3.428 -8.811 1.00 70.31 73 GLU A C 1
ATOM 566 O O . GLU A 1 73 ? -12.857 2.709 -7.860 1.00 70.31 73 GLU A O 1
ATOM 571 N N . LYS A 1 74 ? -13.067 3.218 -10.025 1.00 72.62 74 LYS A N 1
ATOM 572 C CA . LYS A 1 74 ? -13.992 2.122 -10.332 1.00 72.62 74 LYS A CA 1
ATOM 573 C C . LYS A 1 74 ? -13.292 0.767 -10.469 1.00 72.62 74 LYS A C 1
ATOM 575 O O . LYS A 1 74 ? -13.890 -0.241 -10.105 1.00 72.62 74 LYS A O 1
ATOM 580 N N . ASP A 1 75 ? -12.051 0.749 -10.943 1.00 73.69 75 ASP A N 1
ATOM 581 C CA . ASP A 1 75 ? -11.316 -0.460 -11.330 1.00 73.69 75 ASP A CA 1
ATOM 582 C C . ASP A 1 75 ? -10.725 -1.214 -10.129 1.00 73.69 75 ASP A C 1
ATOM 584 O O . ASP A 1 75 ? -10.528 -2.423 -10.182 1.00 73.69 75 ASP A O 1
ATOM 588 N N . TRP A 1 76 ? -10.495 -0.521 -9.012 1.00 77.12 76 TRP A N 1
ATOM 589 C CA . TRP A 1 76 ? -9.968 -1.095 -7.767 1.00 77.12 76 TRP A CA 1
ATOM 590 C C . TRP A 1 76 ? -11.037 -1.235 -6.677 1.00 77.12 76 TRP A C 1
ATOM 592 O O . TRP A 1 76 ? -10.712 -1.548 -5.536 1.00 77.12 76 TRP A O 1
ATOM 602 N N . ARG A 1 77 ? -12.331 -1.110 -7.017 1.00 79.38 77 ARG A N 1
ATOM 603 C CA . ARG A 1 77 ? -13.432 -1.485 -6.101 1.00 79.38 77 ARG A CA 1
ATOM 604 C C . ARG A 1 77 ? -13.394 -2.961 -5.715 1.00 79.38 77 ARG A C 1
ATOM 606 O O . ARG A 1 77 ? -13.753 -3.309 -4.595 1.00 79.38 77 ARG A O 1
ATOM 613 N N . ASP A 1 78 ? -12.930 -3.799 -6.639 1.00 86.62 78 ASP A N 1
ATOM 614 C CA . ASP A 1 78 ? -12.776 -5.238 -6.435 1.00 86.62 78 ASP A CA 1
ATOM 615 C C . ASP A 1 78 ? -11.449 -5.581 -5.729 1.00 86.62 78 ASP A C 1
ATOM 617 O O . ASP A 1 78 ? -11.180 -6.754 -5.474 1.00 86.62 78 ASP A O 1
ATOM 621 N N . VAL A 1 79 ? -10.593 -4.598 -5.416 1.00 91.44 79 VAL A N 1
ATOM 622 C CA . VAL A 1 79 ? -9.353 -4.855 -4.673 1.00 91.44 79 VAL A CA 1
ATOM 623 C C . VAL A 1 79 ? -9.700 -5.222 -3.234 1.00 91.44 79 VAL A C 1
ATOM 625 O O . VAL A 1 79 ? -10.393 -4.490 -2.521 1.00 91.44 79 VAL A O 1
ATOM 628 N N . PHE A 1 80 ? -9.207 -6.382 -2.803 1.00 94.62 80 PHE A N 1
ATOM 629 C CA . PHE A 1 80 ? -9.339 -6.839 -1.427 1.00 94.62 80 PHE A CA 1
ATOM 630 C C . PHE A 1 80 ? -8.076 -6.589 -0.601 1.00 94.62 80 PHE A C 1
ATOM 632 O O . PHE A 1 80 ? -8.188 -6.465 0.610 1.00 94.62 80 PHE A O 1
ATOM 639 N N . GLU A 1 81 ? -6.897 -6.471 -1.214 1.00 94.94 81 GLU A N 1
ATOM 640 C CA . GLU A 1 81 ? -5.648 -6.122 -0.524 1.00 94.94 81 GLU A CA 1
ATOM 641 C C . GLU A 1 81 ? -4.823 -5.165 -1.383 1.00 94.94 81 GLU A C 1
ATOM 643 O O . GLU A 1 81 ? -4.656 -5.379 -2.583 1.00 94.94 81 GLU A O 1
ATOM 648 N N . ALA A 1 82 ? -4.276 -4.125 -0.759 1.00 93.62 82 ALA A N 1
ATOM 649 C CA . ALA A 1 82 ? -3.369 -3.190 -1.403 1.00 93.62 82 ALA A CA 1
ATOM 650 C C . ALA A 1 82 ? -2.131 -2.968 -0.538 1.00 93.62 82 ALA A C 1
ATOM 652 O O . ALA A 1 82 ? -2.232 -2.738 0.670 1.00 93.62 82 ALA A O 1
ATOM 653 N N . ARG A 1 83 ? -0.961 -2.988 -1.171 1.00 94.69 83 ARG A N 1
ATOM 654 C CA . ARG A 1 83 ? 0.294 -2.533 -0.571 1.00 94.69 83 ARG A CA 1
ATOM 655 C C . ARG A 1 83 ? 0.895 -1.476 -1.461 1.00 94.69 83 ARG A C 1
ATOM 657 O O . ARG A 1 83 ? 1.081 -1.739 -2.641 1.00 94.69 83 ARG A O 1
ATOM 664 N N . ILE A 1 84 ? 1.173 -0.301 -0.920 1.00 92.12 84 ILE A N 1
ATOM 665 C CA . ILE A 1 84 ? 1.702 0.839 -1.666 1.00 92.12 84 ILE A CA 1
ATOM 666 C C . ILE A 1 84 ? 2.949 1.306 -0.954 1.00 92.12 84 ILE A C 1
ATOM 668 O O . ILE A 1 84 ? 2.935 1.468 0.259 1.00 92.12 84 ILE A O 1
ATOM 672 N N . PHE A 1 85 ? 4.031 1.496 -1.684 1.00 90.81 85 PHE A N 1
ATOM 673 C CA . PHE A 1 85 ? 5.321 1.729 -1.077 1.00 90.81 85 PHE A CA 1
ATOM 674 C C . PHE A 1 85 ? 6.247 2.561 -1.942 1.00 90.81 85 PHE A C 1
ATOM 676 O O . PHE A 1 85 ? 6.195 2.551 -3.171 1.00 90.81 85 PHE A O 1
ATOM 683 N N . ASN A 1 86 ? 7.164 3.232 -1.268 1.00 83.12 86 ASN A N 1
ATOM 684 C CA . ASN A 1 86 ? 8.298 3.905 -1.868 1.00 83.12 86 ASN A CA 1
ATOM 685 C C . ASN A 1 86 ? 9.506 3.787 -0.924 1.00 83.12 86 ASN A C 1
ATOM 687 O O . ASN A 1 86 ? 9.534 2.953 -0.017 1.00 83.12 86 ASN A O 1
ATOM 691 N N . VAL A 1 87 ? 10.528 4.611 -1.146 1.00 77.69 87 VAL A N 1
ATOM 692 C CA . VAL A 1 87 ? 11.764 4.583 -0.349 1.00 77.69 87 VAL A CA 1
ATOM 693 C C . VAL A 1 87 ? 11.586 5.097 1.089 1.00 77.69 87 VAL A C 1
ATOM 695 O O . VAL A 1 87 ? 12.477 4.892 1.919 1.00 77.69 87 VAL A O 1
ATOM 698 N N . THR A 1 88 ? 10.460 5.752 1.398 1.00 79.44 88 THR A N 1
ATOM 699 C CA . THR A 1 88 ? 10.200 6.406 2.691 1.00 79.44 88 THR A CA 1
ATOM 700 C C . THR A 1 88 ? 9.056 5.781 3.490 1.00 79.44 88 THR A C 1
ATOM 702 O O . THR A 1 88 ? 9.082 5.885 4.721 1.00 79.44 88 THR A O 1
ATOM 705 N N . ALA A 1 89 ? 8.089 5.116 2.847 1.00 85.81 89 ALA A N 1
ATOM 706 C CA . ALA A 1 89 ? 6.931 4.525 3.514 1.00 85.81 89 ALA A CA 1
ATOM 707 C C . ALA A 1 89 ? 6.302 3.337 2.765 1.00 85.81 89 ALA A C 1
ATOM 709 O O . ALA A 1 89 ? 6.346 3.273 1.538 1.00 85.81 89 ALA A O 1
ATOM 710 N N . GLU A 1 90 ? 5.635 2.452 3.511 1.00 89.94 90 GLU A N 1
ATOM 711 C CA . GLU A 1 90 ? 4.720 1.415 3.026 1.00 89.94 90 GLU A CA 1
ATOM 712 C C . GLU A 1 90 ? 3.356 1.543 3.715 1.00 89.94 90 GLU A C 1
ATOM 714 O O . GLU A 1 90 ? 3.239 1.438 4.934 1.00 89.94 90 GLU A O 1
ATOM 719 N N . LEU A 1 91 ? 2.312 1.690 2.912 1.00 91.94 91 LEU A N 1
ATOM 720 C CA . LEU A 1 91 ? 0.916 1.545 3.283 1.00 91.94 91 LEU A CA 1
ATOM 721 C C . LEU A 1 91 ? 0.439 0.123 2.967 1.00 91.94 91 LEU A C 1
ATOM 723 O O . LEU A 1 91 ? 0.608 -0.366 1.853 1.00 91.94 91 LEU A O 1
ATOM 727 N N . ARG A 1 92 ? -0.235 -0.511 3.924 1.00 94.56 92 ARG A N 1
ATOM 728 C CA . ARG A 1 92 ? -0.940 -1.788 3.777 1.00 94.56 92 ARG A CA 1
ATOM 729 C C . ARG A 1 92 ? -2.410 -1.571 4.080 1.00 94.56 92 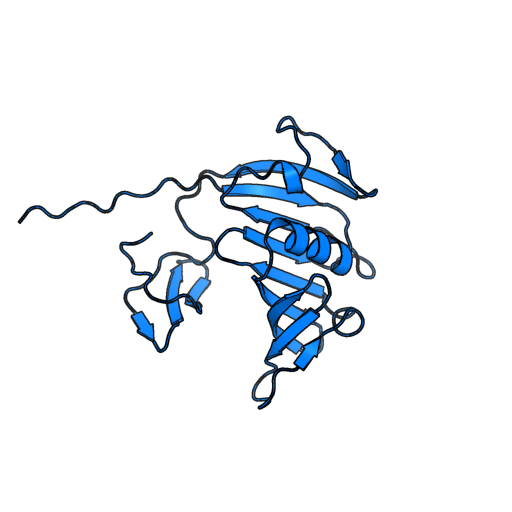ARG A C 1
ATOM 731 O O . ARG A 1 92 ? -2.734 -1.053 5.142 1.00 94.56 92 ARG A O 1
ATOM 738 N N . TRP A 1 93 ? -3.293 -2.000 3.195 1.00 95.31 93 TRP A N 1
ATOM 739 C CA . TRP A 1 93 ? -4.737 -1.929 3.387 1.00 95.31 93 TRP A CA 1
AT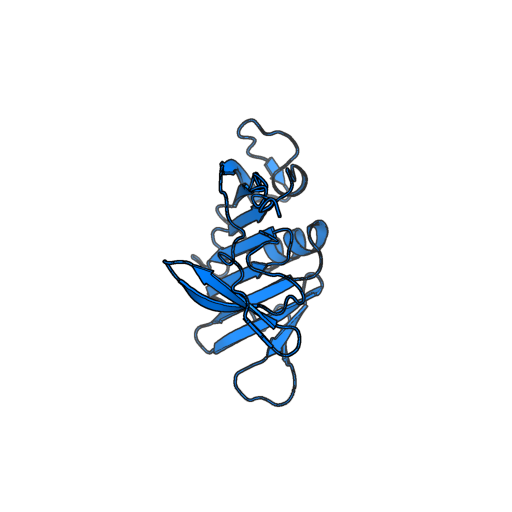OM 740 C C . TRP A 1 93 ? -5.383 -3.263 3.034 1.00 95.31 93 TRP A C 1
ATOM 742 O O . TRP A 1 93 ? -4.972 -3.930 2.082 1.00 95.31 93 TRP A O 1
ATOM 752 N N . LEU A 1 94 ? -6.406 -3.638 3.798 1.00 95.31 94 LEU A N 1
ATOM 753 C CA . LEU A 1 94 ? -7.134 -4.884 3.609 1.00 95.31 94 LEU A CA 1
ATOM 754 C C . LEU A 1 94 ? -8.638 -4.629 3.691 1.00 95.31 94 LEU A C 1
ATOM 756 O O . LEU A 1 94 ? -9.147 -4.205 4.726 1.00 95.31 94 LEU A O 1
ATOM 760 N N . ASN A 1 95 ? -9.357 -4.954 2.624 1.00 94.06 95 ASN A N 1
ATOM 761 C CA . ASN A 1 95 ? -10.811 -4.933 2.587 1.00 94.06 95 ASN A CA 1
ATOM 762 C C . ASN A 1 95 ? -11.362 -6.010 3.525 1.00 94.06 95 ASN A C 1
ATOM 764 O O . ASN A 1 95 ? -11.057 -7.196 3.383 1.00 94.06 95 ASN A O 1
ATOM 768 N N . ARG A 1 96 ? -12.188 -5.609 4.490 1.00 92.12 96 ARG A N 1
ATOM 769 C CA . ARG A 1 96 ? -12.854 -6.538 5.415 1.00 92.12 96 ARG A CA 1
ATOM 770 C C . ARG A 1 96 ? -14.364 -6.504 5.271 1.00 92.12 96 ARG A C 1
ATOM 772 O O . ARG A 1 96 ? -15.007 -7.535 5.448 1.00 92.12 96 ARG A O 1
ATOM 779 N N . LYS A 1 97 ? -14.928 -5.334 4.976 1.00 88.12 97 LYS A N 1
ATOM 780 C CA . LYS A 1 97 ? -16.370 -5.111 4.976 1.00 88.12 97 LYS A CA 1
ATOM 781 C C . LYS A 1 97 ? -16.742 -4.084 3.911 1.00 88.12 97 LYS A C 1
ATOM 783 O O . LYS A 1 97 ? -16.569 -2.888 4.109 1.00 88.12 97 LYS A O 1
ATOM 788 N N . ASN A 1 98 ? -17.298 -4.557 2.795 1.00 86.12 98 ASN A N 1
ATOM 789 C CA . ASN A 1 98 ? -17.915 -3.728 1.752 1.00 86.12 98 ASN A CA 1
ATOM 790 C C . ASN A 1 98 ? -17.043 -2.554 1.251 1.00 86.12 98 ASN A C 1
ATOM 792 O O . ASN A 1 98 ? -17.545 -1.446 1.082 1.00 86.12 98 ASN A O 1
ATOM 796 N N . GLY A 1 99 ? -15.745 -2.776 1.015 1.00 88.44 99 GLY A N 1
ATOM 797 C CA . GLY A 1 99 ? -14.845 -1.724 0.515 1.00 88.44 99 GLY A CA 1
ATOM 798 C C . GLY A 1 99 ? -14.173 -0.891 1.606 1.00 88.44 99 GLY A C 1
ATOM 799 O O . GLY A 1 99 ? -13.406 0.017 1.287 1.00 88.44 99 GLY A O 1
ATOM 800 N N . ALA A 1 100 ? -14.421 -1.211 2.877 1.00 90.56 100 ALA A N 1
ATOM 801 C CA . ALA A 1 100 ? -13.730 -0.645 4.023 1.00 90.56 100 ALA A CA 1
ATOM 802 C C . ALA A 1 100 ? -12.969 -1.725 4.801 1.00 90.56 100 ALA A C 1
ATOM 804 O O . ALA A 1 100 ? -13.322 -2.912 4.810 1.00 90.56 100 ALA A O 1
ATOM 805 N N . GLY A 1 101 ? -11.910 -1.304 5.478 1.00 91.81 101 GLY A N 1
ATOM 806 C CA . GLY A 1 101 ? -11.167 -2.158 6.387 1.00 91.81 101 GLY A CA 1
ATOM 807 C C . GLY A 1 101 ? -9.934 -1.472 6.964 1.00 91.81 101 GLY A C 1
ATOM 808 O O . GLY A 1 101 ? -9.749 -0.268 6.761 1.00 91.81 101 GLY A O 1
ATOM 809 N N . PRO A 1 102 ? -9.113 -2.219 7.713 1.00 91.81 102 PRO A N 1
ATOM 810 C CA . PRO A 1 102 ? -7.965 -1.659 8.393 1.00 91.81 102 PRO A CA 1
ATOM 811 C C . PRO A 1 102 ? -6.846 -1.298 7.417 1.00 91.81 102 PRO A C 1
ATOM 813 O O . PRO A 1 102 ? -6.603 -1.990 6.422 1.00 91.81 102 PRO A O 1
ATOM 816 N N . ALA A 1 103 ? -6.115 -0.246 7.770 1.00 91.62 103 ALA A N 1
ATOM 817 C CA . ALA A 1 103 ? -4.866 0.138 7.140 1.00 91.62 103 ALA A CA 1
ATOM 818 C C . ALA A 1 103 ? -3.742 0.245 8.171 1.00 91.62 103 ALA A C 1
ATOM 820 O O . ALA A 1 103 ? -3.960 0.684 9.298 1.00 91.62 103 ALA A O 1
ATOM 821 N N . ALA A 1 104 ? -2.529 -0.108 7.773 1.00 89.56 104 ALA A N 1
ATOM 822 C CA . ALA A 1 104 ? -1.314 0.137 8.532 1.00 89.56 104 ALA A CA 1
ATOM 823 C C . ALA A 1 104 ? -0.325 0.892 7.651 1.00 89.56 104 ALA A C 1
ATOM 825 O O . ALA A 1 104 ? -0.182 0.574 6.474 1.00 89.56 104 ALA A O 1
ATOM 826 N N . LEU A 1 105 ? 0.368 1.867 8.221 1.00 87.19 105 LEU A N 1
ATOM 827 C CA . LEU A 1 105 ? 1.437 2.585 7.545 1.00 87.19 105 LEU A CA 1
ATOM 828 C C . LEU A 1 105 ? 2.730 2.412 8.341 1.00 87.19 105 LEU A C 1
ATOM 830 O O . LEU A 1 105 ? 2.745 2.589 9.560 1.00 87.19 105 LEU A O 1
ATOM 834 N N . LEU A 1 106 ? 3.792 2.059 7.626 1.00 85.19 106 LEU A N 1
ATOM 835 C CA . LEU A 1 106 ? 5.166 1.946 8.096 1.00 85.19 106 LEU A CA 1
ATOM 836 C C . LEU A 1 106 ? 5.995 3.019 7.391 1.00 85.19 106 LEU A C 1
ATOM 838 O O . LEU A 1 106 ? 5.894 3.153 6.177 1.00 85.19 106 LEU A O 1
ATOM 842 N N . CYS A 1 107 ? 6.807 3.792 8.105 1.00 81.44 107 CYS A N 1
ATOM 843 C CA . CYS A 1 107 ? 7.586 4.870 7.487 1.00 81.44 107 CYS A CA 1
ATOM 844 C C . CYS A 1 107 ? 8.884 5.173 8.241 1.00 81.44 107 CYS A C 1
ATOM 846 O O . CYS A 1 107 ? 8.985 4.920 9.436 1.00 81.44 107 CYS A O 1
ATOM 848 N N . LYS A 1 108 ? 9.896 5.697 7.540 1.00 71.75 108 LYS A N 1
ATOM 849 C CA . LYS A 1 108 ? 11.215 6.021 8.125 1.00 71.75 108 LYS A CA 1
ATOM 850 C C . LYS A 1 108 ? 11.238 7.322 8.931 1.00 71.75 108 LYS A C 1
ATOM 852 O O . LYS A 1 108 ? 12.082 7.497 9.800 1.00 71.75 108 LYS A O 1
ATOM 857 N N . ASN A 1 109 ? 10.343 8.251 8.614 1.00 69.12 109 ASN A N 1
ATOM 858 C CA . ASN A 1 109 ? 10.309 9.569 9.238 1.00 69.12 109 ASN A CA 1
ATOM 859 C C . ASN A 1 109 ? 9.228 9.596 10.330 1.00 69.12 109 ASN A C 1
ATOM 861 O O . ASN A 1 109 ? 8.188 8.960 10.172 1.00 69.12 109 ASN A O 1
ATOM 865 N N . ASP A 1 110 ? 9.455 10.344 11.416 1.00 61.81 110 ASP A N 1
ATOM 866 C CA . ASP A 1 110 ? 8.465 10.608 12.478 1.00 61.81 110 ASP A CA 1
ATOM 867 C C . ASP A 1 110 ? 7.344 11.502 11.924 1.00 61.81 110 ASP A C 1
ATOM 869 O O . ASP A 1 110 ? 7.304 12.708 12.169 1.00 61.81 110 ASP A O 1
ATOM 873 N N . VAL A 1 111 ? 6.467 10.955 11.078 1.00 59.34 111 VAL A N 1
ATOM 874 C CA . VAL A 1 111 ? 5.433 11.752 10.404 1.00 59.34 111 VAL A CA 1
ATOM 875 C C . VAL A 1 111 ? 4.160 11.747 11.230 1.00 59.34 111 VAL A C 1
ATOM 877 O O . VAL A 1 111 ? 3.140 11.126 10.928 1.00 59.34 111 VAL A O 1
ATOM 880 N N . ARG A 1 112 ? 4.242 12.556 12.281 1.00 59.19 112 ARG A N 1
ATOM 881 C CA . ARG A 1 112 ? 3.127 13.147 13.027 1.00 59.19 112 ARG A CA 1
ATOM 882 C C . ARG A 1 112 ? 2.014 13.709 12.128 1.00 59.19 112 ARG A C 1
ATOM 884 O O . ARG A 1 112 ? 0.891 13.863 12.588 1.00 59.19 112 ARG A O 1
ATOM 891 N N . GLU A 1 113 ? 2.290 14.001 10.859 1.00 61.75 113 GLU A N 1
ATOM 892 C CA . GLU A 1 113 ? 1.305 14.502 9.891 1.00 61.75 113 GLU A CA 1
ATOM 893 C C . GLU A 1 113 ? 0.311 13.430 9.418 1.00 61.75 113 GLU A C 1
ATOM 895 O O . GLU A 1 113 ? -0.866 13.741 9.247 1.00 61.75 113 GLU A O 1
ATOM 900 N N . PHE A 1 114 ? 0.721 12.161 9.285 1.00 62.91 114 PHE A N 1
ATOM 901 C CA . PHE A 1 114 ? -0.199 11.093 8.862 1.00 62.91 114 PHE A CA 1
ATOM 902 C C . PHE A 1 114 ? -1.132 10.645 10.001 1.00 62.91 114 PHE A C 1
ATOM 904 O O . PHE A 1 114 ? -2.320 10.383 9.788 1.00 62.91 114 PHE A O 1
ATOM 911 N N . PHE A 1 115 ? -0.598 10.577 11.227 1.00 61.41 115 PHE A N 1
ATOM 912 C CA . PHE A 1 115 ? -1.294 10.057 12.414 1.00 61.41 115 PHE A CA 1
ATOM 913 C C . PHE A 1 115 ? -1.841 11.138 13.359 1.00 61.41 115 PHE A C 1
ATOM 915 O O . PHE A 1 115 ? -2.535 10.821 14.327 1.00 61.41 115 PHE A O 1
ATOM 922 N N . GLY A 1 116 ? -1.567 12.412 13.076 1.00 54.22 116 GLY A N 1
ATOM 923 C CA . GLY A 1 116 ? -1.911 13.535 13.939 1.00 54.22 116 GLY A CA 1
ATOM 924 C C . GLY A 1 116 ? -0.819 13.865 14.965 1.00 54.22 116 GLY A C 1
ATOM 925 O O . GLY A 1 116 ? -0.072 13.010 15.435 1.00 54.22 116 GLY A O 1
ATOM 926 N N . ALA A 1 117 ? -0.706 15.152 15.300 1.00 44.03 117 ALA A N 1
ATOM 927 C CA . ALA A 1 117 ? 0.533 15.783 15.752 1.00 44.03 117 ALA A CA 1
ATOM 928 C C . ALA A 1 117 ? 1.078 15.437 17.160 1.00 44.03 117 ALA A C 1
ATOM 930 O O . ALA A 1 117 ? 1.918 16.179 17.673 1.00 44.03 117 ALA A O 1
ATOM 931 N N . LYS A 1 118 ? 0.637 14.363 17.829 1.00 44.00 118 LYS A N 1
ATOM 932 C CA . LYS A 1 118 ? 1.040 14.073 19.219 1.00 44.00 118 LYS A CA 1
ATOM 933 C C . LYS A 1 118 ? 1.292 12.572 19.461 1.00 44.00 118 LYS A C 1
ATOM 935 O O . LYS A 1 118 ? 0.362 11.786 19.299 1.00 44.00 118 LYS A O 1
ATOM 940 N N . PRO A 1 119 ? 2.508 12.167 19.892 1.00 40.12 119 PRO A N 1
ATOM 941 C CA . PRO A 1 119 ? 2.888 10.756 20.067 1.00 40.12 119 PRO A CA 1
ATOM 942 C C . PRO A 1 119 ? 2.205 10.021 21.233 1.00 40.12 119 PRO A C 1
ATOM 944 O O . PRO A 1 119 ? 2.391 8.820 21.407 1.00 40.12 119 PRO A O 1
ATOM 947 N N . GLU A 1 120 ? 1.415 10.711 22.051 1.00 41.41 120 GLU A N 1
ATOM 948 C CA . GLU A 1 120 ? 0.762 10.136 23.226 1.00 41.41 120 GLU A CA 1
ATOM 949 C C . GLU A 1 120 ? -0.605 9.553 22.857 1.00 41.41 120 GLU A C 1
ATOM 951 O O . GLU A 1 120 ? -1.614 10.207 23.084 1.00 41.41 120 GLU A O 1
ATOM 956 N N . ARG A 1 121 ? -0.658 8.351 22.255 1.00 40.25 121 ARG A N 1
ATOM 957 C CA . ARG A 1 121 ? -1.920 7.614 21.986 1.00 40.25 121 ARG A CA 1
ATOM 958 C C . ARG A 1 121 ? -3.079 8.532 21.552 1.00 40.25 121 ARG A C 1
ATOM 960 O O . ARG A 1 121 ? -4.180 8.467 22.099 1.00 40.25 121 ARG A O 1
ATOM 967 N N . VAL A 1 122 ? -2.841 9.442 20.612 1.00 41.34 122 VAL A N 1
ATOM 968 C CA . VAL A 1 122 ? -3.897 10.377 20.235 1.00 41.34 122 VAL A CA 1
ATOM 969 C C . VAL A 1 122 ? -4.750 9.710 19.174 1.00 41.34 122 VAL A C 1
ATOM 971 O O . VAL A 1 122 ? -4.345 9.590 18.022 1.00 41.34 122 VAL A O 1
ATOM 974 N N . MET A 1 123 ? -5.947 9.292 19.586 1.00 42.28 123 MET A N 1
ATOM 975 C CA . MET A 1 123 ? -7.075 9.089 18.684 1.00 42.28 123 MET A CA 1
ATOM 976 C C . MET A 1 123 ? -7.358 10.435 18.010 1.00 42.28 123 MET A C 1
ATOM 978 O O . MET A 1 123 ? -8.106 11.263 18.536 1.00 42.28 123 MET A O 1
ATOM 982 N N . THR A 1 124 ? -6.713 10.723 16.880 1.00 43.41 124 THR A N 1
ATOM 983 C CA . THR A 1 124 ? -7.076 11.906 16.102 1.00 43.41 124 THR A CA 1
ATOM 984 C C . THR A 1 124 ? -8.215 11.526 15.172 1.00 43.41 124 THR A C 1
ATOM 986 O O . THR A 1 124 ? -8.056 10.726 14.253 1.00 43.41 124 THR A O 1
ATOM 989 N N . LYS A 1 125 ? -9.397 12.107 15.403 1.00 44.84 125 LYS A N 1
ATOM 990 C CA . LYS A 1 125 ? -10.464 12.116 14.398 1.00 44.84 125 LYS A CA 1
ATOM 991 C C . LYS A 1 125 ? -10.078 13.109 13.312 1.00 44.84 125 LYS A C 1
ATOM 993 O O . LYS A 1 125 ? -10.517 14.256 13.316 1.00 44.84 125 LYS A O 1
ATOM 998 N N . THR A 1 126 ? -9.252 12.666 12.378 1.00 51.88 126 THR A N 1
ATOM 999 C CA . THR A 1 126 ? -8.987 13.422 11.155 1.00 51.88 126 THR A CA 1
ATOM 1000 C C . THR A 1 126 ? -9.973 12.933 10.100 1.00 51.88 126 THR A C 1
ATOM 1002 O O . THR A 1 126 ? -10.011 11.745 9.796 1.00 51.88 126 THR A O 1
ATOM 1005 N N . LYS A 1 127 ? -10.839 13.823 9.595 1.00 55.31 127 LYS A N 1
ATOM 1006 C CA . LYS A 1 127 ? -11.850 13.503 8.563 1.00 55.31 127 LYS A CA 1
ATOM 1007 C C . LYS A 1 127 ? -12.802 12.336 8.924 1.00 55.31 127 LYS A C 1
ATOM 1009 O O . LYS A 1 127 ? -13.283 11.633 8.044 1.00 55.31 127 LYS A O 1
ATOM 1014 N N . GLY A 1 128 ? -13.102 12.140 10.214 1.00 57.59 128 GLY A N 1
ATOM 1015 C CA . GLY A 1 128 ? -14.079 11.141 10.684 1.00 57.59 128 GLY A CA 1
ATOM 1016 C C . GLY A 1 128 ? -13.551 9.710 10.836 1.00 57.59 128 GLY A C 1
ATOM 1017 O O . GLY A 1 128 ? -14.323 8.835 11.214 1.00 57.59 128 GLY A O 1
ATOM 1018 N N . VAL A 1 129 ? -12.258 9.482 10.601 1.00 62.19 129 VAL A N 1
ATOM 1019 C CA . VAL A 1 129 ? -11.609 8.170 10.710 1.00 62.19 129 VAL A CA 1
ATOM 1020 C C . VAL A 1 129 ? -10.687 8.143 11.932 1.00 62.19 129 VAL A C 1
ATOM 1022 O O . VAL A 1 129 ? -9.931 9.089 12.159 1.00 62.19 129 VAL A O 1
ATOM 1025 N N . GLU A 1 130 ? -10.771 7.082 12.738 1.00 68.00 130 GLU A N 1
ATOM 1026 C CA . GLU A 1 130 ? -9.948 6.906 13.940 1.00 68.00 130 GLU A CA 1
ATOM 1027 C C . GLU A 1 130 ? -8.573 6.336 13.569 1.00 68.00 130 GLU A C 1
ATOM 1029 O O . GLU A 1 130 ? -8.466 5.248 12.995 1.00 68.00 130 GLU A O 1
ATOM 1034 N N . LYS A 1 131 ? -7.519 7.103 13.871 1.00 67.56 131 LYS A N 1
ATOM 1035 C CA . LYS A 1 131 ? -6.123 6.729 13.621 1.00 67.56 131 LYS A CA 1
ATOM 1036 C C . LYS A 1 131 ? -5.369 6.623 14.937 1.00 67.56 131 LYS A C 1
ATOM 1038 O O . LYS 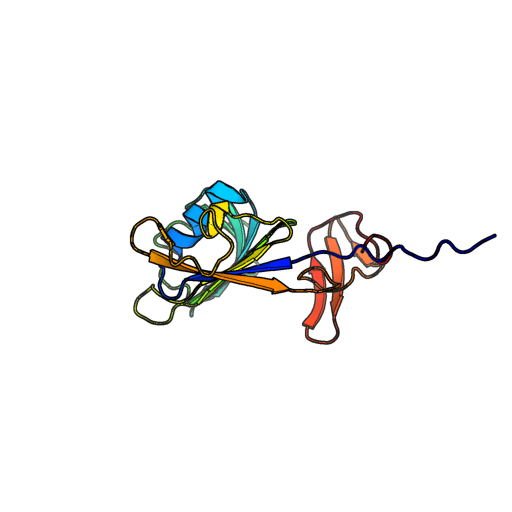A 1 131 ? -5.570 7.433 15.841 1.00 67.56 131 LYS A O 1
ATOM 1043 N N . THR A 1 132 ? -4.466 5.656 15.022 1.00 68.38 132 THR A N 1
ATOM 1044 C CA . THR A 1 132 ? -3.656 5.407 16.214 1.00 68.38 132 THR A CA 1
ATOM 1045 C C . THR A 1 132 ? -2.197 5.229 15.818 1.00 68.38 132 THR A C 1
ATOM 1047 O O . THR A 1 132 ? -1.858 4.331 15.045 1.00 68.38 132 THR A O 1
ATOM 1050 N N . LEU A 1 133 ? -1.312 6.061 16.372 1.00 71.12 133 LEU A N 1
ATOM 1051 C CA . LEU A 1 133 ? 0.127 5.806 16.332 1.00 71.12 133 LEU A CA 1
ATOM 1052 C C . LEU A 1 133 ? 0.437 4.621 17.257 1.00 71.12 133 LEU A C 1
ATOM 1054 O O . LEU A 1 133 ? 0.100 4.656 18.441 1.00 71.12 133 LEU A O 1
ATOM 1058 N N . VAL A 1 134 ? 1.058 3.575 16.716 1.00 64.12 134 VAL A N 1
ATOM 1059 C CA . VAL A 1 134 ? 1.353 2.340 17.462 1.00 64.12 134 VAL A CA 1
ATOM 1060 C C . VAL A 1 134 ? 2.738 2.411 18.112 1.00 64.12 134 VAL A C 1
ATOM 1062 O O . VAL A 1 134 ? 2.926 1.866 19.196 1.00 64.12 134 VAL A O 1
ATOM 1065 N N . GLY A 1 135 ? 3.677 3.147 17.509 1.00 62.41 135 GLY A N 1
ATOM 1066 C CA . GLY A 1 135 ? 4.984 3.450 18.093 1.00 62.41 135 GLY A CA 1
ATOM 1067 C C . GLY A 1 135 ? 6.127 3.377 17.082 1.00 62.41 135 GLY A C 1
ATOM 1068 O O . GLY A 1 135 ? 5.917 3.075 15.902 1.00 62.41 135 GLY A O 1
ATOM 1069 N N . ALA A 1 136 ? 7.337 3.657 17.568 1.00 61.72 136 ALA A N 1
ATOM 1070 C CA . ALA A 1 136 ? 8.570 3.381 16.844 1.00 61.72 136 ALA A CA 1
ATOM 1071 C C . ALA A 1 136 ? 8.936 1.899 17.013 1.00 61.72 136 ALA A C 1
ATOM 1073 O O . ALA A 1 136 ? 8.980 1.378 18.125 1.00 61.72 136 ALA A O 1
ATOM 1074 N N . LEU A 1 137 ? 9.171 1.228 15.896 1.00 62.81 137 LEU A N 1
ATOM 1075 C CA . LEU A 1 137 ? 9.736 -0.102 15.802 1.00 62.81 137 LEU A CA 1
ATOM 1076 C C . LEU A 1 137 ? 11.252 0.056 15.680 1.00 62.81 137 LEU A C 1
ATOM 1078 O O . LEU A 1 137 ? 11.750 0.657 14.723 1.00 62.81 137 LEU A O 1
ATOM 1082 N N . GLU A 1 138 ? 11.982 -0.482 16.652 1.00 54.34 138 GLU A N 1
ATOM 1083 C CA . GLU A 1 138 ? 13.422 -0.690 16.522 1.00 54.34 138 GLU A CA 1
ATOM 1084 C C . GLU A 1 138 ? 13.628 -1.849 15.542 1.00 54.34 138 GLU A C 1
ATOM 1086 O O . GLU A 1 138 ? 13.450 -3.019 15.883 1.00 54.34 138 GLU A O 1
ATOM 1091 N N . GLN A 1 139 ? 13.902 -1.522 14.280 1.00 55.88 139 GLN A N 1
ATOM 1092 C CA . GLN A 1 139 ? 14.163 -2.507 13.238 1.00 55.88 139 GLN A CA 1
ATOM 1093 C C . GLN A 1 139 ? 15.377 -2.098 12.412 1.00 55.88 139 GLN A C 1
ATOM 1095 O O . GLN A 1 139 ? 15.558 -0.940 12.066 1.00 55.88 139 GLN A O 1
ATOM 1100 N N . THR A 1 140 ? 16.199 -3.086 12.079 1.00 46.38 140 THR A N 1
ATOM 1101 C CA . THR A 1 140 ? 17.497 -2.885 11.425 1.00 46.38 140 THR A CA 1
ATOM 1102 C C . THR A 1 140 ? 17.406 -2.886 9.897 1.00 46.38 140 THR A C 1
ATOM 1104 O O . THR A 1 140 ? 18.358 -2.506 9.233 1.00 46.38 140 THR A O 1
ATOM 1107 N N . TYR A 1 141 ? 16.274 -3.301 9.316 1.00 50.28 141 TYR A N 1
ATOM 1108 C CA . TYR A 1 141 ? 16.181 -3.566 7.879 1.00 50.28 141 TYR A CA 1
ATOM 1109 C C . TYR A 1 141 ? 15.068 -2.777 7.198 1.00 50.28 141 TYR A C 1
ATOM 1111 O O . TYR A 1 141 ? 13.965 -2.613 7.728 1.00 50.28 141 TYR A O 1
ATOM 1119 N N . LEU A 1 142 ? 15.358 -2.333 5.973 1.00 51.78 142 LEU A N 1
ATOM 1120 C CA . LEU A 1 142 ? 14.352 -1.864 5.034 1.00 51.78 142 LEU A CA 1
ATOM 1121 C C . LEU A 1 142 ? 13.285 -2.938 4.811 1.00 51.78 142 LEU A C 1
ATOM 1123 O O . LEU A 1 142 ? 13.524 -4.140 4.899 1.00 51.78 142 LEU A O 1
ATOM 1127 N N . LEU A 1 143 ? 12.104 -2.473 4.429 1.00 55.12 143 LEU A N 1
ATOM 1128 C CA . LEU A 1 143 ? 10.898 -3.264 4.213 1.00 55.12 143 LEU A CA 1
ATOM 1129 C C . LEU A 1 143 ? 11.036 -4.429 3.206 1.00 55.12 143 LEU A C 1
ATOM 1131 O O . LEU A 1 143 ? 10.175 -5.303 3.138 1.00 55.12 143 LEU A O 1
ATOM 1135 N N . TRP A 1 144 ? 12.126 -4.425 2.440 1.00 58.03 144 TRP A N 1
ATOM 1136 C CA . TRP A 1 144 ? 12.431 -5.347 1.352 1.00 58.03 144 TRP A CA 1
ATOM 1137 C C . TRP A 1 144 ? 13.494 -6.391 1.715 1.00 58.03 144 TRP A C 1
ATOM 1139 O O . TRP A 1 144 ? 13.771 -7.261 0.899 1.00 58.03 144 TRP A O 1
ATOM 1149 N N . GLY A 1 145 ? 14.057 -6.346 2.926 1.00 65.62 145 GLY A N 1
ATOM 1150 C CA . GLY A 1 145 ? 15.202 -7.173 3.310 1.00 65.62 145 GLY A CA 1
ATOM 1151 C C . GLY A 1 145 ? 16.533 -6.475 3.054 1.00 65.62 145 GLY A C 1
ATOM 1152 O O . GLY A 1 145 ? 16.597 -5.247 2.975 1.00 65.62 145 GLY A O 1
ATOM 1153 N N . GLN A 1 146 ? 17.595 -7.262 2.910 1.00 65.81 146 GLN A N 1
ATOM 1154 C CA . GLN A 1 146 ? 18.926 -6.771 2.561 1.00 65.81 146 GLN A CA 1
ATOM 1155 C C . GLN A 1 146 ? 19.105 -6.781 1.047 1.00 65.81 146 GLN A C 1
ATOM 1157 O O . GLN A 1 146 ? 18.696 -7.732 0.377 1.00 65.81 146 GLN A O 1
ATOM 1162 N N . ALA A 1 147 ? 19.721 -5.736 0.499 1.00 67.94 147 ALA A N 1
ATOM 1163 C CA . ALA A 1 147 ? 20.167 -5.787 -0.883 1.00 67.94 147 ALA A CA 1
ATOM 1164 C C . ALA A 1 147 ? 21.210 -6.904 -1.029 1.00 67.94 147 ALA A C 1
ATOM 1166 O O . ALA A 1 147 ? 22.074 -7.098 -0.179 1.00 67.94 147 ALA A O 1
ATOM 1167 N N . ALA A 1 148 ? 21.089 -7.674 -2.097 1.00 72.00 148 ALA A N 1
ATOM 1168 C CA . ALA A 1 148 ? 22.105 -8.596 -2.557 1.00 72.00 148 ALA A CA 1
ATOM 1169 C C . ALA A 1 148 ? 22.914 -7.896 -3.654 1.00 72.00 148 ALA A C 1
ATOM 1171 O O . ALA A 1 148 ? 22.366 -7.077 -4.392 1.00 72.00 148 ALA A O 1
ATOM 1172 N N . ASP A 1 149 ? 24.181 -8.276 -3.823 1.00 69.00 149 ASP A N 1
ATOM 1173 C CA . ASP A 1 149 ? 25.095 -7.713 -4.835 1.00 69.00 149 ASP A CA 1
ATOM 1174 C C . ASP A 1 149 ? 24.762 -8.166 -6.274 1.00 69.00 149 ASP A C 1
ATOM 1176 O O . ASP A 1 149 ? 25.628 -8.503 -7.080 1.00 69.00 149 ASP A O 1
ATOM 1180 N N . VAL A 1 150 ? 23.474 -8.232 -6.604 1.00 70.94 150 VAL A N 1
ATOM 1181 C CA . VAL A 1 150 ? 22.952 -8.606 -7.912 1.00 70.94 150 VAL A CA 1
ATOM 1182 C C . VAL A 1 150 ? 21.978 -7.522 -8.348 1.00 70.94 150 VAL A C 1
ATOM 1184 O O . VAL A 1 150 ? 20.833 -7.487 -7.898 1.00 70.94 150 VAL A O 1
ATOM 1187 N N . SER A 1 151 ? 22.424 -6.664 -9.259 1.00 70.38 151 SER A N 1
ATOM 1188 C CA . SER A 1 151 ? 21.575 -5.705 -9.957 1.00 70.38 151 SER A CA 1
ATOM 1189 C C . SER A 1 151 ? 21.489 -6.044 -11.447 1.00 70.38 151 SER A C 1
ATOM 1191 O O . SER A 1 151 ? 22.429 -6.560 -12.053 1.00 70.38 151 SER A O 1
ATOM 1193 N N . GLN A 1 152 ? 20.327 -5.804 -12.048 1.00 74.31 152 GLN A N 1
ATOM 1194 C CA . GLN A 1 152 ? 20.081 -5.998 -13.469 1.00 74.31 152 GLN A CA 1
ATOM 1195 C C . GLN A 1 152 ? 19.150 -4.901 -13.986 1.00 74.31 152 GLN A C 1
ATOM 1197 O O . GLN A 1 152 ? 18.010 -4.781 -13.546 1.00 74.31 152 GLN A O 1
ATOM 1202 N N . SER A 1 153 ? 19.621 -4.123 -14.963 1.00 80.44 153 SER A N 1
ATOM 1203 C CA . SER A 1 153 ? 18.792 -3.181 -15.734 1.00 80.44 153 SER A CA 1
ATOM 1204 C C . SER A 1 153 ? 17.983 -2.183 -14.881 1.00 80.44 153 SER A C 1
ATOM 1206 O O . SER A 1 153 ? 16.809 -1.950 -15.161 1.00 80.44 153 SER A O 1
ATOM 1208 N N . GLY A 1 154 ? 18.588 -1.602 -13.839 1.00 76.06 154 GLY A N 1
ATOM 1209 C CA . GLY A 1 154 ? 17.913 -0.664 -12.928 1.00 76.06 154 GLY A CA 1
ATOM 1210 C C . GLY A 1 154 ? 17.081 -1.329 -11.825 1.00 76.06 154 GLY A C 1
ATOM 1211 O O . GLY A 1 154 ? 16.308 -0.658 -11.142 1.00 76.06 154 GLY A O 1
ATOM 1212 N N . TRP A 1 155 ? 17.219 -2.647 -11.658 1.00 78.69 155 TRP A N 1
ATOM 1213 C CA . TRP A 1 155 ? 16.617 -3.413 -10.573 1.00 78.69 155 TRP A CA 1
ATOM 1214 C C . TRP A 1 155 ? 17.697 -4.020 -9.689 1.00 78.69 155 TRP A C 1
ATOM 1216 O O . TRP A 1 155 ? 18.636 -4.624 -10.196 1.00 78.69 155 TRP A O 1
ATOM 1226 N N . THR A 1 156 ? 17.527 -3.940 -8.376 1.00 80.56 156 THR A N 1
ATOM 1227 C CA . THR A 1 156 ? 18.410 -4.558 -7.382 1.00 80.56 156 THR A CA 1
ATOM 1228 C C . THR A 1 156 ? 17.702 -5.738 -6.739 1.00 80.56 156 THR A C 1
ATOM 1230 O O . THR A 1 156 ? 16.522 -5.656 -6.393 1.00 80.56 156 THR A O 1
ATOM 1233 N N . LYS A 1 157 ? 18.403 -6.859 -6.584 1.00 79.06 157 LYS A N 1
ATOM 1234 C CA . LYS A 1 157 ? 17.891 -8.030 -5.877 1.00 79.06 157 LYS A CA 1
ATOM 1235 C C . LYS A 1 157 ? 17.941 -7.774 -4.377 1.00 79.06 157 LYS A C 1
ATOM 1237 O O . LYS A 1 157 ? 18.995 -7.463 -3.850 1.00 79.06 157 LYS A O 1
ATOM 1242 N N . PHE A 1 158 ? 16.830 -7.969 -3.687 1.00 76.44 158 PHE A N 1
ATOM 1243 C CA . PHE A 1 158 ? 16.764 -7.987 -2.232 1.00 76.44 158 PHE A CA 1
ATOM 1244 C C . PHE A 1 158 ? 16.497 -9.408 -1.741 1.00 76.44 158 PHE A C 1
ATOM 1246 O O . PHE A 1 158 ? 15.870 -10.201 -2.450 1.00 76.44 158 PHE A O 1
ATOM 1253 N N . ALA A 1 159 ? 16.989 -9.741 -0.549 1.00 68.25 159 ALA A N 1
ATOM 1254 C CA . ALA A 1 159 ? 16.802 -11.033 0.093 1.00 68.25 159 ALA A CA 1
ATOM 1255 C C . ALA A 1 159 ? 16.487 -10.890 1.589 1.00 68.25 159 ALA A C 1
ATOM 1257 O O . ALA A 1 159 ? 17.060 -10.062 2.292 1.00 68.25 159 ALA A O 1
ATOM 1258 N N . GLU A 1 160 ? 15.584 -11.737 2.078 1.00 66.44 160 GLU A N 1
ATOM 1259 C CA . GLU A 1 160 ? 15.232 -11.850 3.494 1.00 66.44 160 GLU A CA 1
ATOM 1260 C C . GLU A 1 160 ? 14.716 -13.266 3.775 1.00 66.44 160 GLU A C 1
ATOM 1262 O O . GLU A 1 160 ? 14.001 -13.857 2.960 1.00 66.44 160 GLU A O 1
ATOM 1267 N N . ALA A 1 161 ? 15.040 -13.813 4.950 1.00 46.19 161 ALA A N 1
ATOM 1268 C CA . ALA A 1 161 ? 14.794 -15.218 5.281 1.00 46.19 161 ALA A CA 1
ATOM 1269 C C . ALA A 1 161 ? 13.314 -15.627 5.152 1.00 46.19 161 ALA A C 1
ATOM 1271 O O . ALA A 1 161 ? 13.003 -16.784 4.881 1.00 46.19 161 ALA A O 1
ATOM 1272 N N . ARG A 1 162 ? 12.393 -14.673 5.326 1.00 45.62 162 ARG A N 1
ATOM 1273 C CA . ARG A 1 162 ? 10.941 -14.906 5.304 1.00 45.62 162 ARG A CA 1
ATOM 1274 C C . ARG A 1 162 ? 10.288 -14.788 3.927 1.00 45.62 162 ARG A C 1
ATOM 1276 O O . ARG A 1 162 ? 9.207 -15.336 3.745 1.00 45.62 162 ARG A O 1
ATOM 1283 N N . ILE A 1 163 ? 10.899 -14.068 2.985 1.00 53.72 163 ILE A N 1
ATOM 1284 C CA . ILE A 1 163 ? 10.308 -13.773 1.662 1.00 53.72 163 ILE A CA 1
ATOM 1285 C C . ILE A 1 163 ? 11.161 -14.283 0.494 1.00 53.72 163 ILE A C 1
ATOM 1287 O O . ILE A 1 163 ? 10.761 -14.153 -0.660 1.00 53.72 163 ILE A O 1
ATOM 1291 N N . GLY A 1 164 ? 12.309 -14.904 0.777 1.00 60.88 164 GLY A N 1
ATOM 1292 C CA . GLY A 1 164 ? 13.237 -15.356 -0.252 1.00 60.88 164 GLY A CA 1
ATOM 1293 C C . GLY A 1 164 ? 13.956 -14.168 -0.879 1.00 60.88 164 GLY A C 1
ATOM 1294 O O . GLY A 1 164 ? 14.337 -13.238 -0.173 1.00 60.88 164 GLY A O 1
ATOM 1295 N N . ALA A 1 165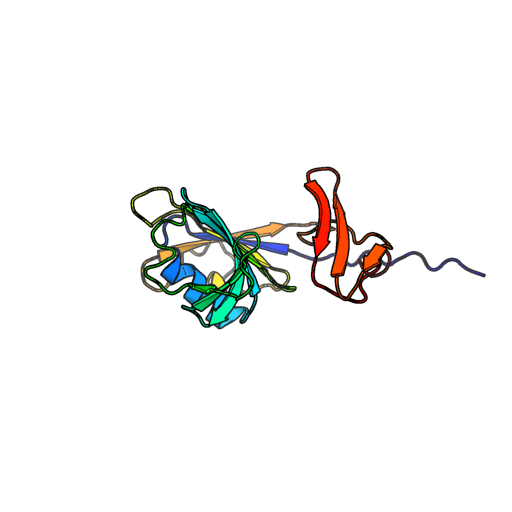 ? 14.154 -14.197 -2.196 1.00 75.12 165 ALA A N 1
ATOM 1296 C CA . ALA A 1 165 ? 14.794 -13.103 -2.914 1.00 75.12 165 ALA A CA 1
ATOM 1297 C C . ALA A 1 165 ? 13.963 -12.646 -4.113 1.00 75.12 165 ALA A C 1
ATOM 1299 O O . ALA A 1 165 ? 13.373 -13.467 -4.814 1.00 75.12 165 ALA A O 1
ATOM 1300 N N . PHE A 1 166 ? 13.945 -11.343 -4.367 1.00 73.25 166 PHE A N 1
ATOM 1301 C CA . PHE A 1 166 ? 13.152 -10.716 -5.424 1.00 73.25 166 PHE A CA 1
ATOM 1302 C C . PHE A 1 166 ? 13.832 -9.430 -5.898 1.00 73.25 166 PHE A C 1
ATOM 1304 O O . PHE A 1 166 ? 14.678 -8.874 -5.206 1.00 73.25 166 PHE A O 1
ATOM 1311 N N . PHE A 1 167 ? 13.489 -8.968 -7.097 1.00 76.00 167 PHE A N 1
ATOM 1312 C CA . PHE A 1 167 ? 14.051 -7.745 -7.665 1.00 76.00 167 PHE A CA 1
ATOM 1313 C C . PHE A 1 167 ? 13.154 -6.541 -7.362 1.00 76.00 167 PHE A C 1
ATOM 1315 O O . PHE A 1 167 ? 11.938 -6.601 -7.542 1.00 76.00 167 PHE A O 1
ATOM 1322 N N . VAL A 1 168 ? 13.772 -5.441 -6.937 1.00 72.19 168 VAL A N 1
ATOM 1323 C CA . VAL A 1 168 ? 13.144 -4.147 -6.644 1.00 72.19 168 VAL A CA 1
ATOM 1324 C C . VAL A 1 168 ? 13.665 -3.123 -7.654 1.00 72.19 168 VAL A C 1
ATOM 1326 O O . VAL A 1 168 ? 14.871 -3.116 -7.896 1.00 72.19 168 VAL A O 1
ATOM 1329 N N . PRO A 1 169 ? 12.820 -2.252 -8.242 1.00 72.69 169 PRO A N 1
ATOM 1330 C CA . PRO A 1 169 ? 13.229 -1.280 -9.262 1.00 72.69 169 PRO A CA 1
ATOM 1331 C C . PRO A 1 169 ? 13.927 -0.066 -8.631 1.00 72.69 169 PRO A C 1
ATOM 1333 O O . PRO A 1 169 ? 13.473 1.072 -8.742 1.00 72.69 169 PRO A O 1
ATOM 1336 N N . VAL A 1 170 ? 14.992 -0.332 -7.886 1.00 64.75 170 VAL A N 1
ATOM 1337 C CA . VAL A 1 170 ? 15.878 0.651 -7.277 1.00 64.75 170 VAL A CA 1
ATOM 1338 C C . VAL A 1 170 ? 17.273 0.294 -7.760 1.00 64.75 170 VAL A C 1
ATOM 1340 O O . VAL A 1 170 ? 17.684 -0.860 -7.644 1.00 64.75 170 VAL A O 1
ATOM 1343 N N . ASP A 1 171 ? 17.969 1.264 -8.335 1.00 70.12 171 ASP A N 1
ATOM 1344 C CA . ASP A 1 171 ? 19.300 1.076 -8.900 1.00 70.12 171 ASP A CA 1
ATOM 1345 C C . ASP A 1 171 ? 20.381 1.539 -7.917 1.00 70.12 171 ASP A C 1
ATOM 1347 O O . ASP A 1 171 ? 20.142 2.438 -7.109 1.00 70.12 171 ASP A O 1
ATOM 1351 N N . GLY A 1 172 ? 21.561 0.928 -8.000 1.00 65.12 172 GLY A N 1
ATOM 1352 C CA . GLY A 1 172 ? 22.743 1.346 -7.242 1.00 65.12 172 GLY A CA 1
ATOM 1353 C C . GLY A 1 172 ? 22.683 1.126 -5.728 1.00 65.12 172 GLY A C 1
ATOM 1354 O O . GLY A 1 172 ? 23.384 1.828 -5.012 1.00 65.12 172 GLY A O 1
ATOM 1355 N N . VAL A 1 173 ? 21.865 0.188 -5.240 1.00 66.56 173 VAL A N 1
ATOM 1356 C CA . VAL A 1 173 ? 21.867 -0.224 -3.826 1.00 66.56 173 VAL A CA 1
ATOM 1357 C C . VAL A 1 173 ? 22.587 -1.562 -3.712 1.00 66.56 173 VAL A C 1
ATOM 1359 O O . VAL A 1 173 ? 22.217 -2.531 -4.369 1.00 66.56 173 VAL A O 1
ATOM 1362 N N . THR A 1 174 ? 23.618 -1.621 -2.887 1.00 65.69 174 THR A N 1
ATOM 1363 C CA . THR A 1 174 ? 24.420 -2.821 -2.624 1.00 65.69 174 THR A CA 1
ATOM 1364 C C . THR A 1 174 ? 24.143 -3.365 -1.229 1.00 65.69 174 THR A C 1
ATOM 1366 O O . THR A 1 174 ? 23.512 -2.699 -0.405 1.00 65.69 174 THR A O 1
ATOM 1369 N N . ALA A 1 175 ? 24.656 -4.563 -0.930 1.00 59.69 175 ALA A N 1
ATOM 1370 C CA . ALA A 1 175 ? 24.592 -5.121 0.421 1.00 59.69 175 ALA A CA 1
ATOM 1371 C C . ALA A 1 175 ? 25.309 -4.256 1.479 1.00 59.69 175 ALA A C 1
ATOM 1373 O O . ALA A 1 175 ? 25.164 -4.512 2.668 1.00 59.69 175 ALA A O 1
ATOM 1374 N N . GLN A 1 176 ? 26.111 -3.275 1.053 1.00 55.59 176 GLN A N 1
ATOM 1375 C CA . GLN A 1 176 ? 26.891 -2.385 1.915 1.00 55.59 176 GLN A CA 1
ATOM 1376 C C . GLN A 1 176 ? 26.208 -1.031 2.152 1.00 55.59 176 GLN A C 1
ATOM 1378 O O . GLN A 1 176 ? 26.598 -0.314 3.070 1.00 55.59 176 GLN A O 1
ATOM 1383 N N . ASP A 1 177 ? 25.190 -0.689 1.357 1.00 50.44 177 ASP A N 1
ATOM 1384 C CA . ASP A 1 177 ? 24.453 0.576 1.470 1.00 50.44 177 ASP A CA 1
ATOM 1385 C C . ASP A 1 177 ? 23.314 0.520 2.512 1.00 50.44 177 ASP A C 1
ATOM 1387 O O . ASP A 1 177 ? 22.605 1.513 2.707 1.00 50.44 177 ASP A O 1
ATOM 1391 N N . LEU A 1 178 ? 23.111 -0.641 3.157 1.00 49.69 178 LEU A N 1
ATOM 1392 C CA . LEU A 1 178 ? 22.025 -0.956 4.098 1.00 49.69 178 LEU A CA 1
ATOM 1393 C C . LEU A 1 178 ? 22.505 -1.849 5.245 1.00 49.69 178 LEU A C 1
ATOM 1395 O O . LEU A 1 178 ? 22.006 -1.638 6.371 1.00 49.69 178 LEU A O 1
#

pLDDT: mean 72.56, std 16.75, range [32.94, 95.31]

Radius of gyration: 17.56 Å; chains: 1; bounding box: 62×31×47 Å

Foldseek 3Di:
DDDDDQDQPFQWKWKKKFFKDFPLVVLQLCCVVPNKWWKFWDFPVATWTWIDHHSFWTFTDGDPDPGTDIDGPVNRQRTQWMWTDDPFKIKTAGHDDNRMGMIMMMGRDPPCVSQPPDQPQDQDCDVNTGMGTPGIDRDRDDPQAAWAQDDDDQWTWHADPVPGIDTDNHPDHHSSND

Sequence (178 aa):
MAQEQPTILEAKLFSGRVEETTLAQIVKEYFEIYGEGFALLYSPKAAYLAKLKSEHHFVASVGKEPAPVTLGEKDWRDVFEARIFNVTAELRWLNRKNGAGPAALLCKNDVREFFGAKPERVMTKTKGVEKTLVGALEQTYLLWGQAADVSQSGWTKFAEARIGAFFVPVDGVTAQDL